Protein AF-A0A3S1DNN6-F1 (afdb_monomer_lite)

Structure (mmCIF, N/CA/C/O backbone):
data_AF-A0A3S1DNN6-F1
#
_entry.id   AF-A0A3S1DNN6-F1
#
loop_
_atom_site.group_PDB
_atom_site.id
_atom_site.type_symbol
_atom_site.label_atom_id
_atom_site.label_alt_id
_atom_site.label_comp_id
_atom_site.label_asym_id
_atom_site.label_entity_id
_atom_site.label_seq_id
_atom_site.pdbx_PDB_ins_code
_atom_site.Cartn_x
_atom_site.Cartn_y
_atom_site.Cartn_z
_atom_site.occupancy
_atom_site.B_iso_or_equiv
_atom_site.auth_seq_id
_atom_site.auth_comp_id
_atom_site.auth_asym_id
_atom_site.auth_atom_id
_atom_site.pdbx_PDB_model_num
ATOM 1 N N . MET A 1 1 ? 30.625 12.510 -12.423 1.00 39.56 1 MET A N 1
ATOM 2 C CA . MET A 1 1 ? 29.640 11.538 -11.909 1.00 39.56 1 MET A CA 1
ATOM 3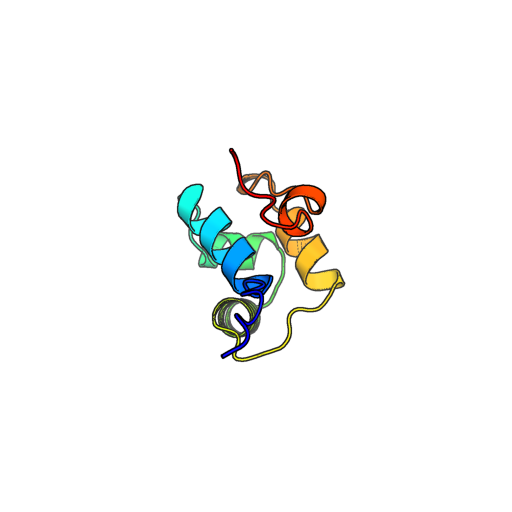 C C . MET A 1 1 ? 28.279 12.135 -12.180 1.00 39.56 1 MET A C 1
ATOM 5 O O . MET A 1 1 ? 28.022 13.204 -11.660 1.00 39.56 1 MET A O 1
ATOM 9 N N . ALA A 1 2 ? 27.505 11.558 -13.098 1.00 40.78 2 ALA A N 1
ATOM 10 C CA . ALA A 1 2 ? 26.200 12.099 -13.457 1.00 40.78 2 ALA A CA 1
ATOM 11 C C . ALA A 1 2 ? 25.179 11.669 -12.401 1.00 40.78 2 ALA A C 1
ATOM 13 O O . ALA A 1 2 ? 24.997 10.472 -12.177 1.00 40.78 2 ALA A O 1
ATOM 14 N N . ASP A 1 3 ? 24.565 12.651 -11.750 1.00 49.69 3 ASP A N 1
ATOM 15 C CA . ASP A 1 3 ? 23.454 12.503 -10.824 1.00 49.69 3 ASP A CA 1
ATOM 16 C C . ASP A 1 3 ? 22.317 11.718 -11.487 1.00 49.69 3 ASP A C 1
ATOM 18 O O . ASP A 1 3 ? 21.587 12.215 -12.348 1.00 49.69 3 ASP A O 1
ATOM 22 N N . THR A 1 4 ? 22.168 10.449 -11.112 1.00 51.78 4 THR A N 1
ATOM 23 C CA . THR A 1 4 ? 20.974 9.673 -11.434 1.00 51.78 4 THR A CA 1
ATOM 24 C C . THR A 1 4 ? 19.789 10.356 -10.773 1.00 51.78 4 THR A C 1
ATOM 26 O O . THR A 1 4 ? 19.614 10.251 -9.561 1.00 51.78 4 THR A O 1
ATOM 29 N N . ASN A 1 5 ? 19.000 11.067 -11.582 1.00 51.38 5 ASN A N 1
ATOM 30 C CA . ASN A 1 5 ? 17.639 11.503 -11.289 1.00 51.38 5 ASN A CA 1
ATOM 31 C C . ASN A 1 5 ? 16.924 10.416 -10.473 1.00 51.38 5 ASN A C 1
ATOM 33 O O . ASN A 1 5 ? 16.516 9.390 -11.018 1.00 51.38 5 ASN A O 1
ATOM 37 N N . ASN A 1 6 ? 16.842 10.605 -9.155 1.00 54.66 6 ASN A N 1
ATOM 38 C CA . ASN A 1 6 ? 16.349 9.597 -8.227 1.00 54.66 6 ASN A CA 1
ATOM 39 C C . ASN A 1 6 ? 14.818 9.615 -8.272 1.00 54.66 6 ASN A C 1
ATOM 41 O O . ASN A 1 6 ? 14.157 10.189 -7.406 1.00 54.66 6 ASN A O 1
ATOM 45 N N . VAL A 1 7 ? 14.250 9.072 -9.350 1.00 64.94 7 VAL A N 1
ATOM 46 C CA . VAL A 1 7 ? 12.806 8.887 -9.476 1.00 64.94 7 VAL A CA 1
ATOM 47 C C . VAL A 1 7 ? 12.417 7.836 -8.449 1.00 64.94 7 VAL A C 1
ATOM 49 O O . VAL A 1 7 ? 12.679 6.647 -8.624 1.00 64.94 7 VAL A O 1
ATOM 52 N N . GLU A 1 8 ? 11.847 8.290 -7.336 1.00 78.31 8 GLU A N 1
ATOM 53 C CA . GLU A 1 8 ? 11.410 7.389 -6.283 1.00 78.31 8 GLU A CA 1
ATOM 54 C C . GLU A 1 8 ? 10.376 6.394 -6.846 1.00 78.31 8 GLU A C 1
ATOM 56 O O . GLU A 1 8 ? 9.418 6.827 -7.498 1.00 78.31 8 GLU A O 1
ATOM 61 N N . PRO A 1 9 ? 10.538 5.076 -6.612 1.00 86.56 9 PRO A N 1
ATOM 62 C CA . PRO A 1 9 ? 9.601 4.084 -7.114 1.00 86.56 9 PRO A CA 1
ATOM 63 C C . PRO A 1 9 ? 8.171 4.368 -6.655 1.00 86.56 9 PRO A C 1
ATOM 65 O O . PRO A 1 9 ? 7.935 4.718 -5.497 1.00 86.56 9 PRO A O 1
ATOM 68 N N . LEU A 1 10 ? 7.202 4.153 -7.546 1.00 87.38 10 LEU A N 1
ATOM 69 C CA . LEU A 1 10 ? 5.789 4.446 -7.291 1.00 87.38 10 LEU A CA 1
ATOM 70 C C . LEU A 1 10 ? 5.266 3.792 -5.999 1.00 87.38 10 LEU A C 1
ATOM 72 O O . LEU A 1 10 ? 4.591 4.450 -5.210 1.00 87.38 10 LEU A O 1
ATOM 76 N N . PHE A 1 11 ? 5.641 2.536 -5.730 1.00 90.75 11 PHE A N 1
ATOM 77 C CA . PHE A 1 11 ? 5.248 1.831 -4.504 1.00 90.75 11 PHE A CA 1
ATOM 78 C C . PHE A 1 11 ? 5.714 2.554 -3.231 1.00 90.75 11 PHE A C 1
ATOM 80 O O . PHE A 1 11 ? 5.002 2.579 -2.229 1.00 90.75 11 PHE A O 1
ATOM 87 N N . LYS A 1 12 ? 6.892 3.187 -3.269 1.00 90.31 12 LYS A N 1
ATOM 88 C CA . LYS A 1 12 ? 7.463 3.899 -2.126 1.00 90.31 12 LYS A CA 1
ATOM 89 C C . LYS A 1 12 ? 6.739 5.225 -1.892 1.00 90.31 12 LYS A C 1
ATOM 91 O O . LYS A 1 12 ? 6.453 5.554 -0.739 1.00 90.31 12 LYS A O 1
ATOM 96 N N . ARG A 1 13 ? 6.328 5.909 -2.965 1.00 88.94 13 ARG A N 1
ATOM 97 C CA . ARG A 1 13 ? 5.467 7.102 -2.890 1.00 88.94 13 ARG A CA 1
ATOM 98 C C . ARG A 1 13 ? 4.102 6.770 -2.291 1.00 88.94 13 ARG A C 1
ATOM 100 O O . ARG A 1 13 ? 3.676 7.434 -1.350 1.00 88.94 13 ARG A O 1
ATOM 107 N N . ILE A 1 14 ? 3.460 5.705 -2.778 1.00 90.69 14 ILE A N 1
ATOM 108 C CA . ILE A 1 14 ? 2.168 5.227 -2.261 1.00 90.69 14 ILE A CA 1
ATOM 109 C C . ILE A 1 14 ? 2.288 4.879 -0.777 1.00 90.69 14 ILE A C 1
ATOM 111 O O . ILE A 1 14 ? 1.527 5.384 0.046 1.00 90.69 14 ILE A O 1
ATOM 115 N N . ARG A 1 15 ? 3.289 4.075 -0.406 1.00 91.81 15 ARG A N 1
ATOM 116 C CA . ARG A 1 15 ? 3.524 3.686 0.989 1.00 91.81 15 ARG A CA 1
ATOM 117 C C . ARG A 1 15 ? 3.757 4.890 1.902 1.00 91.81 15 ARG A C 1
ATOM 119 O O . ARG A 1 15 ? 3.247 4.913 3.025 1.00 91.81 15 ARG A O 1
ATOM 126 N N . THR A 1 16 ? 4.516 5.875 1.430 1.00 90.12 16 THR A N 1
ATOM 127 C CA . THR A 1 16 ? 4.776 7.117 2.169 1.00 90.12 16 THR A CA 1
ATOM 128 C C . THR A 1 16 ? 3.488 7.904 2.376 1.00 90.12 16 THR A C 1
ATOM 130 O O . THR A 1 16 ? 3.225 8.339 3.494 1.00 90.12 16 THR A O 1
ATOM 133 N N . HIS A 1 17 ? 2.641 8.015 1.349 1.00 90.25 17 HIS A N 1
ATOM 134 C CA . HIS A 1 17 ? 1.347 8.693 1.462 1.00 90.25 17 HIS A CA 1
ATOM 135 C C . HIS A 1 17 ? 0.403 7.993 2.442 1.00 90.25 17 HIS A C 1
ATOM 137 O O . HIS A 1 17 ? -0.153 8.646 3.321 1.00 90.25 17 HIS A O 1
ATOM 143 N N . ILE A 1 18 ? 0.281 6.662 2.353 1.00 91.12 18 ILE A N 1
ATOM 144 C CA . ILE A 1 18 ? -0.517 5.861 3.299 1.00 91.12 18 ILE A CA 1
ATOM 145 C C . ILE A 1 18 ? -0.057 6.128 4.739 1.00 91.12 18 ILE A C 1
ATOM 147 O O . ILE A 1 18 ? -0.870 6.374 5.629 1.00 91.12 18 ILE A O 1
ATOM 151 N N . SER A 1 19 ? 1.262 6.129 4.952 1.00 89.81 19 SER A N 1
ATOM 152 C CA . SER A 1 19 ? 1.855 6.366 6.271 1.00 89.81 19 SER A CA 1
ATOM 153 C C . SER A 1 19 ? 1.613 7.797 6.764 1.00 89.81 19 SER A C 1
ATOM 155 O O . SER A 1 19 ? 1.328 7.990 7.942 1.00 89.81 19 SER A O 1
ATOM 157 N N . ALA A 1 20 ? 1.669 8.794 5.876 1.00 90.06 20 ALA A N 1
ATOM 158 C CA . ALA A 1 20 ? 1.396 10.195 6.203 1.00 90.06 20 ALA A CA 1
ATOM 159 C C . ALA A 1 20 ? -0.072 10.444 6.592 1.00 90.06 20 ALA A C 1
ATOM 161 O O . ALA A 1 20 ? -0.346 11.297 7.433 1.00 90.06 20 ALA A O 1
ATOM 162 N N . LYS A 1 21 ? -1.009 9.679 6.018 1.00 88.56 21 LYS A N 1
ATOM 163 C CA . LYS A 1 21 ? -2.434 9.700 6.390 1.00 88.56 21 LYS A CA 1
ATOM 164 C C . LYS A 1 21 ? -2.731 8.953 7.697 1.00 88.56 21 LYS A C 1
ATOM 166 O O . LYS A 1 21 ? -3.844 9.038 8.202 1.00 88.56 21 LYS A O 1
ATOM 171 N N . GLY A 1 22 ? -1.760 8.220 8.249 1.00 90.94 22 GLY A N 1
ATOM 172 C CA . GLY A 1 22 ? -1.943 7.428 9.467 1.00 90.94 22 GLY A CA 1
ATOM 173 C C . GLY A 1 22 ? -2.842 6.202 9.281 1.00 90.94 22 GLY A C 1
ATOM 174 O O . GLY A 1 22 ? -3.283 5.618 10.270 1.00 90.94 22 GLY A O 1
ATOM 175 N N . VAL A 1 23 ? -3.115 5.797 8.036 1.00 90.25 23 VAL A N 1
ATOM 176 C CA . VAL A 1 23 ? -3.967 4.640 7.739 1.00 90.25 23 VAL A CA 1
ATOM 177 C C . VAL A 1 23 ? -3.127 3.360 7.817 1.00 90.25 23 VAL A C 1
ATOM 179 O O . VAL A 1 23 ? -2.066 3.281 7.189 1.00 90.25 23 VAL A O 1
ATOM 182 N N . PRO A 1 24 ? -3.565 2.321 8.550 1.00 93.38 24 PRO A N 1
ATOM 183 C CA . PRO A 1 24 ? -2.840 1.058 8.600 1.00 93.38 24 PRO A CA 1
ATOM 184 C C . PRO A 1 24 ? -2.762 0.397 7.219 1.00 93.38 24 PRO A C 1
ATOM 186 O O . PRO A 1 24 ? -3.779 0.184 6.564 1.00 93.38 24 PRO A O 1
ATOM 189 N N . LEU A 1 25 ? -1.564 -0.030 6.803 1.00 92.75 25 LEU A N 1
ATOM 190 C CA . LEU A 1 25 ? -1.351 -0.733 5.523 1.00 92.75 25 LEU A CA 1
ATOM 191 C C . LEU A 1 25 ? -2.274 -1.949 5.347 1.00 92.75 25 LEU A C 1
ATOM 193 O O . LEU A 1 25 ? -2.737 -2.225 4.244 1.00 92.75 25 LEU A O 1
ATOM 197 N N . ARG A 1 26 ? -2.561 -2.661 6.441 1.00 94.25 26 ARG A N 1
ATOM 198 C CA . ARG A 1 26 ? -3.483 -3.800 6.444 1.00 94.25 26 ARG A CA 1
ATOM 199 C C . ARG A 1 26 ? -4.903 -3.387 6.061 1.00 94.25 26 ARG A C 1
ATOM 201 O O . ARG A 1 26 ? -5.550 -4.114 5.316 1.00 94.25 26 ARG A O 1
ATOM 208 N N . ASP A 1 27 ? -5.367 -2.241 6.544 1.00 94.50 27 ASP A N 1
ATOM 209 C CA . ASP A 1 27 ? -6.715 -1.753 6.261 1.00 94.50 27 ASP A CA 1
ATOM 210 C C . ASP A 1 27 ? -6.821 -1.299 4.807 1.00 94.50 27 ASP A C 1
ATOM 212 O O . ASP A 1 27 ? -7.802 -1.621 4.144 1.00 94.50 27 ASP A O 1
ATOM 216 N N . VAL A 1 28 ? -5.775 -0.659 4.271 1.00 94.31 28 VAL A N 1
ATOM 217 C CA . VAL A 1 28 ? -5.687 -0.329 2.837 1.00 94.31 28 VAL A CA 1
ATOM 218 C C . VAL A 1 28 ? -5.717 -1.593 1.977 1.00 94.31 28 VAL A C 1
ATOM 220 O O . VAL A 1 28 ? -6.444 -1.642 0.988 1.00 94.31 28 VAL A O 1
ATOM 223 N N . ALA A 1 29 ? -4.983 -2.643 2.357 1.00 95.12 29 ALA A N 1
ATOM 224 C CA . ALA A 1 29 ? -5.004 -3.918 1.638 1.00 95.12 29 ALA A CA 1
ATOM 225 C C . ALA A 1 29 ? -6.412 -4.539 1.611 1.00 95.12 29 ALA A C 1
ATOM 227 O O . ALA A 1 29 ? -6.894 -4.942 0.558 1.00 95.12 29 ALA A O 1
ATOM 228 N N . VAL A 1 30 ? -7.099 -4.563 2.758 1.00 94.88 30 VAL A N 1
ATOM 229 C CA . VAL A 1 30 ? -8.466 -5.099 2.857 1.00 94.88 30 VAL A CA 1
ATOM 230 C C . VAL A 1 30 ? -9.454 -4.261 2.041 1.00 94.88 30 VAL A C 1
ATOM 232 O O . VAL A 1 30 ? -10.250 -4.827 1.296 1.00 94.88 30 VAL A O 1
ATOM 235 N N . LYS A 1 31 ? -9.391 -2.929 2.145 1.00 94.62 31 LYS A N 1
ATOM 236 C CA . LYS A 1 31 ? -10.315 -2.009 1.461 1.00 94.62 31 LYS A CA 1
ATOM 237 C C . LYS A 1 31 ? -10.093 -1.944 -0.052 1.00 94.62 31 LYS A C 1
ATOM 239 O O . LYS A 1 31 ? -11.057 -1.801 -0.790 1.00 94.62 31 LYS A O 1
ATOM 244 N N . SER A 1 32 ? -8.852 -2.093 -0.515 1.00 93.81 32 SER A N 1
ATOM 245 C CA . SER A 1 32 ? -8.523 -2.152 -1.949 1.00 93.81 32 SER A CA 1
ATOM 246 C C . SER A 1 32 ? -8.890 -3.490 -2.602 1.00 93.81 32 SER A C 1
ATOM 248 O O . SER A 1 32 ? -8.863 -3.601 -3.822 1.00 93.81 32 SER A O 1
ATOM 250 N N . GLY A 1 33 ? -9.203 -4.528 -1.817 1.00 94.25 33 GLY A N 1
ATOM 251 C CA . GLY A 1 33 ? -9.469 -5.874 -2.334 1.00 94.25 33 GLY A CA 1
ATOM 252 C C . GLY A 1 33 ? -8.217 -6.633 -2.792 1.00 94.25 33 GLY A C 1
ATOM 253 O O . GLY A 1 33 ? -8.325 -7.764 -3.271 1.00 94.25 33 GLY A O 1
ATOM 254 N N . ILE A 1 34 ? -7.020 -6.063 -2.614 1.00 94.94 34 ILE A N 1
ATOM 255 C CA . ILE A 1 34 ? -5.756 -6.727 -2.938 1.00 94.94 34 ILE A CA 1
ATOM 256 C C . ILE A 1 34 ? -5.434 -7.743 -1.830 1.00 94.94 34 ILE A C 1
ATOM 258 O O . ILE A 1 34 ? -5.418 -7.386 -0.648 1.00 94.94 34 ILE A O 1
ATOM 262 N N . PRO A 1 35 ? -5.103 -9.008 -2.161 1.00 95.75 35 PRO A N 1
ATOM 263 C CA . PRO A 1 35 ? -4.701 -9.987 -1.157 1.00 95.75 35 PRO A CA 1
ATOM 264 C C . PRO A 1 35 ? -3.562 -9.453 -0.282 1.00 95.75 35 PRO A C 1
ATOM 266 O O . PRO A 1 35 ? -2.516 -9.062 -0.797 1.00 95.75 35 PRO A O 1
ATOM 269 N N . VAL A 1 36 ? -3.732 -9.481 1.044 1.00 94.94 36 VAL A N 1
ATOM 270 C CA . VAL A 1 36 ? -2.819 -8.832 2.008 1.00 94.94 36 VAL A CA 1
ATOM 271 C C . VAL A 1 36 ? -1.351 -9.188 1.759 1.00 94.94 36 VAL A C 1
ATOM 273 O O . VAL A 1 36 ? -0.502 -8.308 1.664 1.00 94.94 36 VAL A O 1
ATOM 276 N N . GLY A 1 37 ? -1.039 -10.475 1.579 1.00 95.88 37 GLY A N 1
ATOM 277 C CA . GLY A 1 37 ? 0.333 -10.912 1.305 1.00 95.88 37 GLY A CA 1
ATOM 278 C C . GLY A 1 37 ? 0.909 -10.348 0.001 1.00 95.88 37 GLY A C 1
ATOM 279 O O . GLY A 1 37 ? 2.099 -10.050 -0.060 1.00 95.88 37 GLY A O 1
ATOM 280 N N . ARG A 1 38 ? 0.075 -10.162 -1.029 1.00 95.38 38 ARG A N 1
ATOM 281 C CA . ARG A 1 38 ? 0.474 -9.517 -2.285 1.00 95.38 38 ARG A CA 1
ATOM 282 C C . ARG A 1 38 ? 0.681 -8.021 -2.080 1.00 95.38 38 ARG A C 1
ATOM 284 O O . ARG A 1 38 ? 1.726 -7.517 -2.468 1.00 95.38 38 ARG A O 1
ATOM 291 N N . PHE A 1 39 ? -0.249 -7.348 -1.406 1.00 96.31 39 PHE A N 1
ATOM 292 C CA . PHE A 1 39 ? -0.150 -5.920 -1.106 1.00 96.31 39 PHE A CA 1
ATOM 293 C C . PHE A 1 39 ? 1.168 -5.570 -0.402 1.00 96.31 39 PHE A C 1
ATOM 295 O O . PHE A 1 39 ? 1.872 -4.659 -0.826 1.00 96.31 39 PHE A O 1
ATOM 302 N N . TYR A 1 40 ? 1.562 -6.332 0.625 1.00 95.75 40 TYR A N 1
ATOM 303 C CA . TYR A 1 40 ? 2.834 -6.089 1.313 1.00 95.75 40 TYR A CA 1
ATOM 304 C C . TYR A 1 40 ? 4.051 -6.275 0.396 1.00 95.75 40 TYR A C 1
ATOM 306 O O . TYR A 1 40 ? 4.921 -5.409 0.401 1.00 95.75 40 TYR A O 1
ATOM 314 N N . ARG A 1 41 ? 4.065 -7.321 -0.445 1.00 95.88 41 ARG A N 1
ATOM 315 C CA . ARG A 1 41 ? 5.133 -7.556 -1.441 1.00 95.88 41 ARG A CA 1
ATOM 316 C C . ARG A 1 41 ? 5.217 -6.468 -2.513 1.00 95.88 41 ARG A C 1
ATOM 318 O O . ARG A 1 41 ? 6.260 -6.254 -3.116 1.00 95.88 41 ARG A O 1
ATOM 325 N N . VAL A 1 42 ? 4.099 -5.817 -2.812 1.00 94.81 42 VAL A N 1
ATOM 326 C CA . VAL A 1 42 ? 4.072 -4.654 -3.701 1.00 94.81 42 VAL A CA 1
ATOM 327 C C . VAL A 1 42 ? 4.663 -3.438 -2.977 1.00 94.81 42 VAL A C 1
ATOM 329 O O . VAL A 1 42 ? 5.527 -2.752 -3.517 1.00 94.81 42 VAL A O 1
ATOM 332 N N . MET A 1 43 ? 4.248 -3.188 -1.731 1.00 93.62 43 MET A N 1
ATOM 333 C CA . MET A 1 43 ? 4.675 -2.028 -0.930 1.00 93.62 43 MET A CA 1
ATOM 334 C C . MET A 1 43 ? 6.131 -2.088 -0.445 1.00 93.62 43 MET A C 1
ATOM 336 O O . MET A 1 43 ? 6.715 -1.052 -0.111 1.00 93.62 43 MET A O 1
ATOM 340 N N . ASP A 1 44 ? 6.720 -3.280 -0.366 1.00 92.38 44 ASP A N 1
ATOM 341 C CA . ASP A 1 44 ? 8.142 -3.481 -0.072 1.00 92.38 44 ASP A CA 1
ATOM 342 C C . ASP A 1 44 ? 9.020 -3.556 -1.338 1.00 92.38 44 ASP A C 1
ATOM 344 O O . ASP A 1 44 ? 10.246 -3.541 -1.228 1.00 92.38 44 ASP A O 1
ATOM 348 N N . GLY A 1 45 ? 8.407 -3.560 -2.529 1.00 91.81 45 GLY A N 1
ATOM 349 C CA . GLY A 1 45 ? 9.097 -3.624 -3.816 1.00 91.81 45 GLY A CA 1
ATOM 350 C C . GLY A 1 45 ? 9.561 -5.027 -4.228 1.00 91.81 45 GLY A C 1
ATOM 351 O O . GLY A 1 45 ? 10.252 -5.157 -5.238 1.00 91.81 45 GLY A O 1
ATOM 352 N N . SER A 1 46 ? 9.184 -6.080 -3.496 1.00 94.12 46 SER A N 1
ATOM 353 C CA . SER A 1 46 ? 9.497 -7.480 -3.837 1.00 94.12 46 SER A CA 1
ATOM 354 C C . SER A 1 46 ? 8.741 -7.982 -5.067 1.00 94.12 46 SER A C 1
ATOM 356 O O . SER A 1 46 ? 9.095 -9.009 -5.648 1.00 94.12 46 SER A O 1
ATOM 358 N N . THR A 1 47 ? 7.662 -7.306 -5.456 1.00 94.25 47 THR A N 1
ATOM 359 C CA . THR A 1 47 ? 6.888 -7.615 -6.658 1.00 94.25 47 THR A CA 1
ATOM 360 C C . THR A 1 47 ? 6.460 -6.337 -7.372 1.00 94.25 47 THR A C 1
ATOM 362 O O . THR A 1 47 ? 6.329 -5.280 -6.756 1.00 94.25 47 THR A O 1
ATOM 365 N N . ALA A 1 48 ? 6.252 -6.435 -8.685 1.00 91.62 48 ALA A N 1
ATOM 366 C CA . ALA A 1 48 ? 5.828 -5.301 -9.494 1.00 91.62 48 ALA A CA 1
ATOM 367 C C . ALA A 1 48 ? 4.398 -4.865 -9.137 1.00 91.62 48 ALA A C 1
ATOM 369 O O . ALA A 1 48 ? 3.508 -5.697 -8.970 1.00 91.62 48 ALA A O 1
ATOM 370 N N . LEU A 1 49 ? 4.191 -3.551 -9.066 1.00 91.69 49 LEU A N 1
ATOM 371 C CA . LEU A 1 49 ? 2.883 -2.922 -8.913 1.00 91.69 49 LEU A CA 1
ATOM 372 C C . LEU A 1 49 ? 2.213 -2.794 -10.286 1.00 91.69 49 LEU A C 1
ATOM 374 O O . LEU A 1 49 ? 2.777 -2.155 -11.177 1.00 91.69 49 LEU A O 1
ATOM 378 N N . HIS A 1 50 ? 1.035 -3.389 -10.463 1.00 92.06 50 HIS A N 1
ATOM 379 C CA . HIS A 1 50 ? 0.283 -3.303 -11.718 1.00 92.06 50 HIS A CA 1
ATOM 380 C C . HIS A 1 50 ? -0.642 -2.078 -11.739 1.00 92.06 50 HIS A C 1
ATOM 382 O O . HIS A 1 50 ?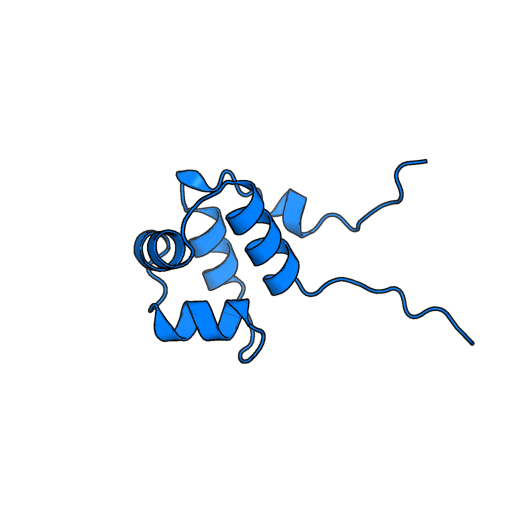 -1.030 -1.573 -10.688 1.00 92.06 50 HIS A O 1
ATOM 388 N N . ALA A 1 51 ? -1.024 -1.617 -12.934 1.00 88.81 51 ALA A N 1
ATOM 389 C CA . ALA A 1 51 ? -1.918 -0.467 -13.098 1.0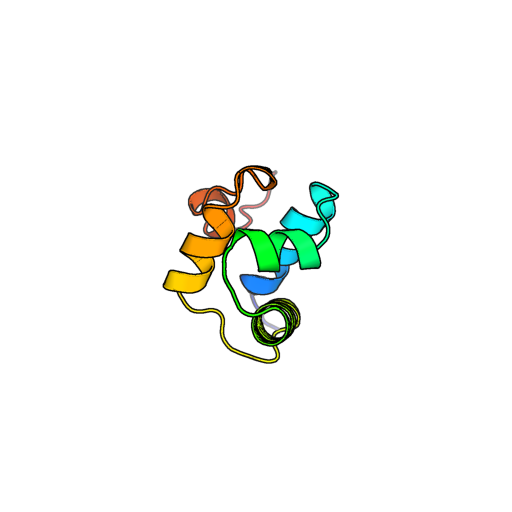0 88.81 51 ALA A CA 1
ATOM 390 C C . ALA A 1 51 ? -3.268 -0.675 -12.387 1.00 88.81 51 ALA A C 1
ATOM 392 O O . ALA A 1 51 ? -3.669 0.176 -11.599 1.00 88.81 51 ALA A O 1
ATOM 393 N N . ASP A 1 52 ? -3.891 -1.844 -12.560 1.00 91.81 52 ASP A N 1
ATOM 394 C CA . ASP A 1 52 ? -5.160 -2.188 -11.903 1.00 91.81 52 ASP A CA 1
ATOM 395 C C . ASP A 1 52 ? -5.053 -2.109 -10.370 1.00 91.81 52 ASP A C 1
ATOM 397 O O . ASP A 1 52 ? -5.968 -1.666 -9.683 1.00 91.81 52 ASP A O 1
ATOM 401 N N . GLU A 1 53 ? -3.903 -2.493 -9.810 1.00 92.62 53 GLU A N 1
ATOM 402 C CA . GLU A 1 53 ? -3.658 -2.417 -8.368 1.00 92.62 53 GLU A CA 1
ATOM 403 C C . GLU A 1 53 ? -3.477 -0.976 -7.892 1.00 92.62 53 GLU A C 1
ATOM 405 O O . GLU A 1 53 ? -3.903 -0.638 -6.790 1.00 92.62 53 GLU A O 1
ATOM 410 N N . VAL A 1 54 ? -2.875 -0.110 -8.714 1.00 91.12 54 VAL A N 1
ATOM 411 C CA . VAL A 1 54 ? -2.814 1.330 -8.430 1.00 91.12 54 VAL A CA 1
ATOM 412 C C . VAL A 1 54 ? -4.226 1.898 -8.360 1.00 91.12 54 VAL A C 1
ATOM 414 O O . VAL A 1 54 ? -4.538 2.608 -7.408 1.00 91.12 54 VAL A O 1
ATOM 417 N N . GLU A 1 55 ? -5.087 1.565 -9.322 1.00 90.12 55 GLU A N 1
ATOM 418 C CA . GLU A 1 55 ? -6.479 2.027 -9.344 1.00 90.12 55 GLU A CA 1
ATOM 419 C C . GLU A 1 55 ? -7.259 1.542 -8.117 1.00 90.12 55 GLU A C 1
ATOM 421 O O . GLU A 1 55 ? -7.946 2.338 -7.469 1.00 90.12 55 GLU A O 1
ATOM 426 N N . MET A 1 56 ? -7.089 0.273 -7.734 1.00 92.62 56 MET A N 1
ATOM 427 C CA . MET A 1 56 ? -7.692 -0.286 -6.519 1.00 92.62 56 MET A CA 1
ATOM 428 C C . MET A 1 56 ? -7.233 0.446 -5.251 1.00 92.62 56 MET A C 1
ATOM 430 O O . MET A 1 56 ? -8.047 0.724 -4.372 1.00 92.62 56 MET A O 1
ATOM 434 N N . ILE A 1 57 ? -5.945 0.788 -5.147 1.00 91.88 57 ILE A N 1
ATOM 435 C CA . ILE A 1 57 ? -5.404 1.525 -3.995 1.00 91.88 57 ILE A CA 1
ATOM 436 C C . ILE A 1 57 ? -5.910 2.972 -3.975 1.00 91.88 57 ILE A C 1
ATOM 438 O O . ILE A 1 57 ? -6.295 3.466 -2.916 1.00 91.88 57 ILE A O 1
ATOM 442 N N . CYS A 1 58 ? -5.934 3.644 -5.127 1.00 89.94 58 CYS A N 1
ATOM 443 C CA . CYS A 1 58 ? -6.464 5.004 -5.262 1.00 89.94 58 CYS A CA 1
ATOM 444 C C . CYS A 1 58 ? -7.967 5.083 -4.952 1.00 89.94 58 CYS A C 1
ATOM 446 O O . CYS A 1 58 ? -8.446 6.130 -4.532 1.00 89.94 58 CYS A O 1
ATOM 448 N N . SER A 1 59 ? -8.701 3.981 -5.128 1.00 90.06 59 SER A N 1
ATOM 449 C CA . SER A 1 59 ? -10.139 3.901 -4.840 1.00 90.06 59 SER A CA 1
ATOM 450 C C . SER A 1 59 ? -10.463 3.745 -3.348 1.00 90.06 59 SER A C 1
ATOM 452 O O . SER A 1 59 ? -11.635 3.756 -2.977 1.00 90.06 59 SER A O 1
ATOM 454 N N . VAL A 1 60 ? -9.459 3.595 -2.474 1.00 91.56 60 VAL A N 1
ATOM 455 C CA . VAL A 1 60 ? -9.674 3.525 -1.022 1.00 91.56 60 VAL A CA 1
ATOM 456 C C . VAL A 1 60 ? -10.020 4.917 -0.488 1.00 91.56 60 VAL A C 1
ATOM 458 O O . VAL A 1 60 ? -9.168 5.805 -0.461 1.00 91.56 60 VAL A O 1
ATOM 461 N N . GLU A 1 61 ? -11.259 5.088 -0.022 1.00 84.62 61 GLU A N 1
ATOM 462 C CA . G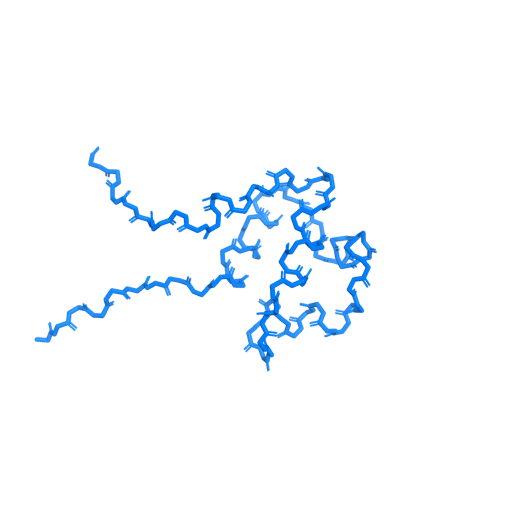LU A 1 61 ? -11.817 6.385 0.398 1.00 84.62 61 GLU A CA 1
ATOM 463 C C . GLU A 1 61 ? -10.968 7.102 1.463 1.00 84.62 61 GLU A C 1
ATOM 465 O O . GLU A 1 61 ? -10.745 8.306 1.362 1.00 84.62 61 GLU A O 1
ATOM 470 N N . ASP A 1 62 ? -10.407 6.376 2.437 1.00 81.94 62 ASP A N 1
ATOM 471 C CA . ASP A 1 62 ? -9.602 6.968 3.521 1.00 81.94 62 ASP A CA 1
ATOM 472 C C . ASP A 1 62 ? -8.231 7.497 3.072 1.00 81.94 62 ASP A C 1
ATOM 474 O O . ASP A 1 62 ? -7.521 8.143 3.847 1.00 81.94 62 ASP A O 1
ATOM 478 N N . LEU A 1 63 ? -7.805 7.170 1.851 1.00 82.12 63 LEU A N 1
ATOM 479 C CA . LEU A 1 63 ? -6.476 7.513 1.364 1.00 82.12 63 LEU A CA 1
ATOM 480 C C . LEU A 1 63 ? -6.433 8.885 0.688 1.00 82.12 63 LEU A C 1
ATOM 482 O O . LEU A 1 63 ? -5.364 9.508 0.655 1.00 82.12 63 LEU A O 1
ATOM 486 N N . GLU A 1 64 ? -7.574 9.340 0.152 1.00 82.19 64 GLU A N 1
ATOM 487 C CA . GLU A 1 64 ? -7.698 10.545 -0.683 1.00 82.19 64 GLU A CA 1
ATOM 488 C C . GLU A 1 64 ? -6.547 10.642 -1.705 1.00 82.19 64 GLU A C 1
ATOM 490 O O . GLU A 1 64 ? -5.934 11.693 -1.899 1.00 82.19 64 GLU A O 1
ATOM 495 N N . LEU A 1 65 ? -6.167 9.498 -2.283 1.00 80.44 65 LEU A N 1
ATOM 496 C CA . LEU A 1 65 ? -4.965 9.360 -3.094 1.00 80.44 65 LEU A CA 1
ATOM 497 C C . LEU A 1 65 ? -5.323 9.624 -4.555 1.00 80.44 65 LEU A C 1
ATOM 499 O O . LEU A 1 65 ? -5.918 8.779 -5.222 1.00 80.44 65 LEU A O 1
ATOM 503 N N . ASN A 1 66 ? -4.940 10.790 -5.073 1.00 77.69 66 ASN A N 1
ATOM 504 C CA . ASN A 1 66 ? -5.150 11.097 -6.482 1.00 77.69 66 ASN A CA 1
ATOM 505 C C . ASN A 1 66 ? -4.023 10.499 -7.345 1.00 77.69 66 ASN A C 1
ATOM 507 O O . ASN A 1 66 ? -2.848 10.814 -7.121 1.00 77.69 66 ASN A O 1
ATOM 511 N N . PRO A 1 67 ? -4.333 9.726 -8.404 1.00 72.19 67 PRO A N 1
ATOM 512 C CA . PRO A 1 67 ? -3.314 9.138 -9.279 1.00 72.19 67 PRO A CA 1
ATOM 513 C C . PRO A 1 67 ? -2.432 10.204 -9.949 1.00 72.19 67 PRO A C 1
ATOM 515 O O . PRO A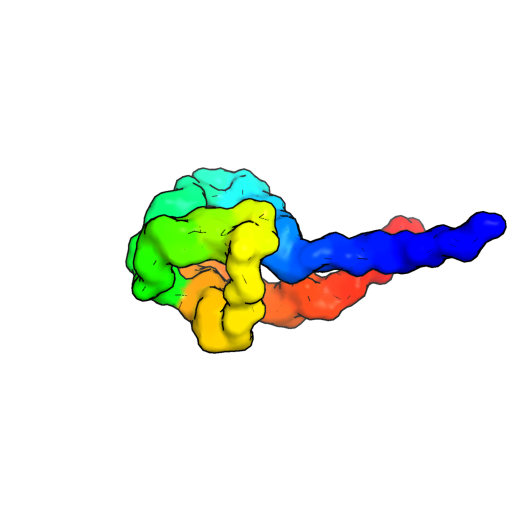 1 67 ? -1.239 9.998 -10.163 1.00 72.19 67 PRO A O 1
ATOM 518 N N . THR A 1 68 ? -2.971 11.399 -10.190 1.00 72.38 68 THR A N 1
ATOM 519 C CA . THR A 1 68 ? -2.208 12.546 -10.699 1.00 72.38 68 THR A CA 1
ATOM 520 C C . THR A 1 68 ? -1.108 13.000 -9.731 1.00 72.38 68 THR A C 1
ATOM 522 O O . THR A 1 68 ? -0.032 13.405 -10.170 1.00 72.38 68 THR A O 1
ATOM 525 N N . GLU A 1 69 ? -1.326 12.917 -8.415 1.00 71.25 69 GLU A N 1
ATOM 526 C CA . GLU A 1 69 ? -0.325 13.296 -7.404 1.00 71.25 69 GLU A CA 1
ATOM 527 C C . GLU A 1 69 ? 0.808 12.270 -7.296 1.00 71.25 69 GLU A C 1
ATOM 529 O O . GLU A 1 69 ? 1.954 12.630 -7.014 1.00 71.25 69 GLU A O 1
ATOM 534 N N . LEU A 1 70 ? 0.517 11.007 -7.607 1.00 72.06 70 LEU A N 1
ATOM 535 C CA . LEU A 1 70 ? 1.505 9.933 -7.707 1.00 72.06 70 LEU A CA 1
ATOM 536 C C . LEU A 1 70 ? 2.383 10.035 -8.957 1.00 72.06 70 LEU A C 1
ATOM 538 O O . LEU A 1 70 ? 3.513 9.554 -8.947 1.00 72.06 70 LEU A O 1
ATOM 542 N N . LEU A 1 71 ? 1.873 10.646 -10.02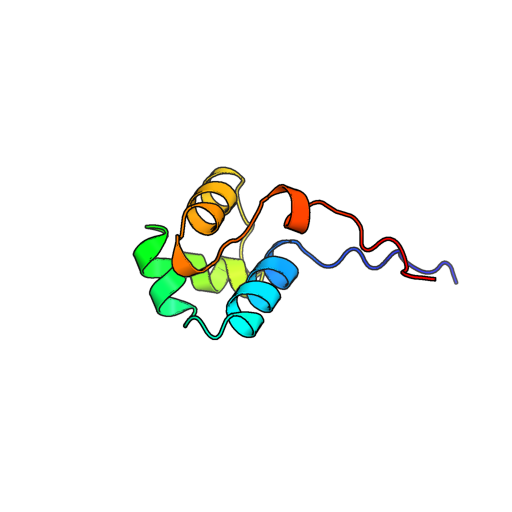8 1.00 69.31 71 LEU A N 1
ATOM 543 C CA . LEU A 1 71 ? 2.572 10.768 -11.310 1.00 69.31 71 LEU A CA 1
ATOM 544 C C . LEU A 1 71 ? 3.301 12.100 -11.480 1.00 69.31 71 LEU A C 1
ATOM 546 O O . LEU A 1 71 ? 4.156 12.213 -12.357 1.00 69.31 71 LEU A O 1
ATOM 550 N N . ARG A 1 72 ? 3.025 13.105 -10.635 1.00 64.69 72 ARG A N 1
ATOM 551 C CA . ARG A 1 72 ? 3.795 14.353 -10.669 1.00 64.69 72 ARG A CA 1
ATOM 552 C C . ARG A 1 72 ? 5.269 14.044 -10.390 1.00 64.69 72 ARG A C 1
ATOM 554 O O . ARG A 1 72 ? 5.558 13.469 -9.335 1.00 64.69 72 ARG A O 1
ATOM 561 N N . PRO A 1 73 ? 6.209 14.397 -11.285 1.00 55.94 73 PRO A N 1
ATOM 562 C CA . PRO A 1 73 ? 7.611 14.431 -10.906 1.00 55.94 73 PRO A CA 1
ATOM 563 C C . PRO A 1 73 ? 7.742 15.406 -9.735 1.00 55.94 73 PRO A C 1
ATOM 565 O O . PRO A 1 73 ? 7.016 16.401 -9.675 1.00 55.94 73 PRO A O 1
ATOM 568 N N . ALA A 1 74 ? 8.619 15.104 -8.778 1.00 54.50 74 ALA A N 1
ATOM 569 C CA . ALA A 1 74 ? 8.976 16.039 -7.720 1.00 54.50 74 ALA A CA 1
ATOM 570 C C . ALA A 1 74 ? 9.692 17.236 -8.366 1.00 54.50 74 ALA A C 1
ATOM 572 O O . ALA A 1 74 ? 10.916 17.297 -8.413 1.00 54.50 74 ALA A O 1
ATOM 573 N N . ILE A 1 75 ? 8.931 18.148 -8.967 1.00 50.97 75 ILE A N 1
ATOM 574 C CA . ILE A 1 75 ? 9.460 19.397 -9.493 1.00 50.97 75 ILE A CA 1
ATOM 575 C C . ILE A 1 75 ? 9.809 20.215 -8.255 1.00 50.97 75 ILE A C 1
ATOM 577 O O . ILE A 1 75 ? 8.932 20.542 -7.454 1.00 50.97 75 ILE A O 1
ATOM 581 N N . LEU A 1 76 ? 11.112 20.442 -8.080 1.00 50.34 76 LEU A N 1
ATOM 582 C CA . LEU A 1 76 ? 11.723 21.267 -7.045 1.00 50.34 76 LEU A CA 1
ATOM 583 C C . LEU A 1 76 ? 10.854 22.494 -6.742 1.00 50.34 76 LEU A C 1
ATOM 585 O O . LEU A 1 76 ? 10.634 23.344 -7.604 1.00 50.34 76 LEU A O 1
ATOM 589 N N . ARG A 1 77 ? 10.368 22.580 -5.500 1.00 43.41 77 ARG A N 1
ATOM 590 C CA . ARG A 1 77 ? 9.874 23.835 -4.932 1.00 43.41 77 ARG A CA 1
ATOM 591 C C . ARG A 1 77 ? 11.102 24.730 -4.741 1.00 43.41 77 ARG A C 1
ATOM 593 O O . ARG A 1 77 ? 11.946 24.408 -3.909 1.00 43.41 77 ARG A O 1
ATOM 600 N N . ASN A 1 78 ? 11.214 25.769 -5.565 1.00 37.84 78 ASN A N 1
ATOM 601 C CA . ASN A 1 78 ? 12.153 26.877 -5.379 1.00 37.84 78 ASN A CA 1
ATOM 602 C C . ASN A 1 78 ? 11.652 27.822 -4.285 1.00 37.84 78 ASN A C 1
ATOM 604 O O . ASN A 1 78 ? 10.415 28.002 -4.201 1.00 37.84 78 ASN A O 1
#

Radius of gyration: 13.29 Å; chains: 1; bounding box: 42×38×23 Å

pLDDT: mean 82.51, std 16.41, range [37.84, 96.31]

Sequence (78 aa):
MADTNNVEPLFKRIRTHISAKGVPLRDVAVKSGIPVGRFYRVMDGSTALHADEVEMICSVEDLELNPTELLRPAILRN

Foldseek 3Di:
DDDDPCQDDLLQVLLVLCVVLVHDLQVLCVQLVPDSVVSVCCNVVVDPDDPSSVVSSCPRPSSVDDVVVSPDRPPDDD

Secondary structure (DSSP, 8-state):
---------HHHHHHHHHHHTT--HHHHHHHHT--HHHHHHHHTTSSPPPHHHHHHHHT-GGG---HHHHHS------

Organism: NCBI:txid170367